Protein AF-A0A1Q6X8Q0-F1 (afdb_monomer)

Solvent-accessible surface area (backbone atoms only — not comparable to full-atom values): 9062 Å² total; per-residue (Å²): 140,84,83,77,83,82,80,85,47,74,68,55,55,57,60,55,57,62,58,64,71,74,74,61,78,78,64,59,69,65,58,51,60,56,54,74,72,76,59,82,73,82,75,71,76,91,65,71,53,50,76,43,69,48,77,43,34,56,47,78,68,47,49,52,51,51,54,51,49,75,68,37,80,61,42,37,70,67,34,37,31,28,20,35,40,60,37,54,33,89,53,9,38,60,47,49,55,48,48,31,55,74,68,70,42,74,84,46,51,72,48,80,51,52,72,59,53,93,88,50,83,76,70,46,66,79,82,84,56,82,77,83,74,74,70,82,79,78,80,78,81,78,132

Mean predicted aligned error: 16.64 Å

Foldseek 3Di:
DDDDDDDQDPVNVVVVVVVVVPPPPPPVPVVVVVVVPPDPDPPPPDDAAAEDEAEEQDDPVNLVVLLVQLPDRNYDHQAYEHEQAQHALVVSQVSVVVSCVVSVNPVHYYDYDYRADPPDGHDYDPPPPPPPPPDPPDDPDDD

Nearest PDB structures (foldseek):
  1yoe-assembly1_A  TM=9.497E-01  e=5.093E-07  Escherichia coli
  5tsq-assembly1_A  TM=9.788E-01  e=1.690E-06  Leishmania braziliensis braziliensis
  1mas-assembly1_A-2  TM=9.401E-01  e=2.043E-06  Crithidia fasciculata
  4wr2-assembly1_A  TM=9.399E-01  e=4.642E-06  Shewanella loihica PV-4
  6ba0-assembly1_D  TM=9.600E-01  e=1.124E-05  Gardnerella vaginalis 31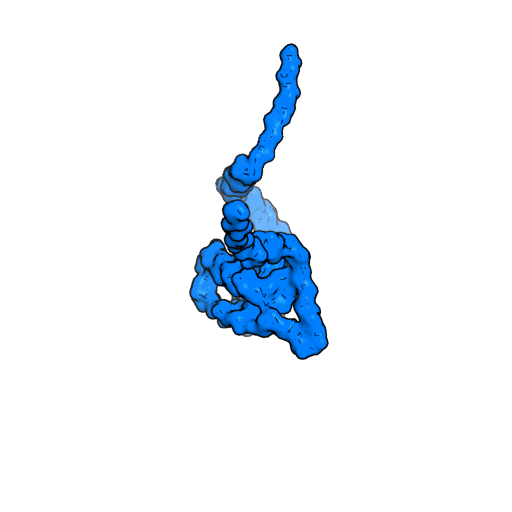5-A

Structure (mmCIF, N/CA/C/O backbone):
data_AF-A0A1Q6X8Q0-F1
#
_entry.id   AF-A0A1Q6X8Q0-F1
#
loop_
_atom_site.group_PDB
_atom_site.id
_atom_site.type_symbol
_atom_site.label_atom_id
_atom_site.label_alt_id
_atom_site.label_comp_id
_atom_site.label_asym_id
_atom_site.label_entity_id
_atom_site.label_seq_id
_atom_site.pdbx_PDB_ins_code
_atom_site.Cartn_x
_atom_site.Cartn_y
_atom_site.Cartn_z
_atom_site.occupancy
_atom_site.B_iso_or_equiv
_atom_site.auth_seq_id
_atom_site.auth_comp_id
_atom_site.auth_asym_id
_atom_site.auth_atom_id
_atom_site.pdbx_PDB_model_num
ATOM 1 N N . MET A 1 1 ? 42.819 -8.052 34.294 1.00 41.00 1 MET A N 1
ATOM 2 C CA . MET A 1 1 ? 41.345 -8.051 34.385 1.00 41.00 1 MET A CA 1
ATOM 3 C C . MET A 1 1 ? 40.853 -7.161 33.263 1.00 41.00 1 MET A C 1
ATOM 5 O O . MET A 1 1 ? 40.829 -5.952 33.424 1.00 41.00 1 MET A O 1
ATOM 9 N N . ASP A 1 2 ? 40.638 -7.757 32.094 1.00 38.72 2 ASP A N 1
ATOM 10 C CA . ASP A 1 2 ? 40.359 -7.052 30.843 1.00 38.72 2 ASP A CA 1
ATOM 11 C C . ASP A 1 2 ? 38.875 -7.244 30.510 1.00 38.72 2 ASP A C 1
ATOM 13 O O . ASP A 1 2 ? 38.428 -8.364 30.262 1.00 38.72 2 ASP A O 1
ATOM 17 N N . SER A 1 3 ? 38.086 -6.179 30.633 1.00 44.69 3 SER A N 1
ATOM 18 C CA . SER A 1 3 ? 36.641 -6.186 30.401 1.00 44.69 3 SER A CA 1
ATOM 19 C C . SER A 1 3 ? 36.339 -5.518 29.065 1.00 44.69 3 SER A C 1
ATOM 21 O O . SER A 1 3 ? 36.121 -4.309 28.986 1.00 44.69 3 SER A O 1
ATOM 23 N N . THR A 1 4 ? 36.322 -6.311 27.999 1.00 50.34 4 THR A N 1
ATOM 24 C CA . THR A 1 4 ? 35.818 -5.893 26.688 1.00 50.34 4 THR A CA 1
ATOM 25 C C . THR A 1 4 ? 34.281 -5.821 26.738 1.00 50.34 4 THR A C 1
ATOM 27 O O . THR A 1 4 ? 33.651 -6.803 27.137 1.00 50.34 4 THR A O 1
ATOM 30 N N . PRO A 1 5 ? 33.624 -4.715 26.339 1.00 49.16 5 PRO A N 1
ATOM 31 C CA . PRO A 1 5 ? 32.164 -4.662 26.321 1.00 49.16 5 PRO A CA 1
ATOM 32 C C . PRO A 1 5 ? 31.604 -5.563 25.208 1.00 49.16 5 PRO A C 1
ATOM 34 O O . PRO A 1 5 ? 31.946 -5.432 24.030 1.00 49.16 5 PRO A O 1
ATOM 37 N N . SER A 1 6 ? 30.724 -6.491 25.590 1.00 58.72 6 SER A N 1
ATOM 38 C CA . SER A 1 6 ? 30.045 -7.433 24.698 1.00 58.72 6 SER A CA 1
ATOM 39 C C . SER A 1 6 ? 29.171 -6.700 23.674 1.00 58.72 6 SER A C 1
ATOM 41 O O . SER A 1 6 ? 28.223 -6.000 24.031 1.00 58.72 6 SER A O 1
ATOM 43 N N . ARG A 1 7 ? 29.473 -6.872 22.385 1.00 59.97 7 ARG A N 1
ATOM 44 C CA . ARG A 1 7 ? 28.750 -6.246 21.270 1.00 59.97 7 ARG A CA 1
ATOM 45 C C . ARG A 1 7 ? 27.350 -6.878 21.123 1.00 59.97 7 ARG A C 1
ATOM 47 O O . ARG A 1 7 ? 27.243 -8.054 20.783 1.00 59.97 7 ARG A O 1
ATOM 54 N N . ILE A 1 8 ? 26.286 -6.107 21.373 1.00 66.81 8 ILE A N 1
ATOM 55 C CA . ILE A 1 8 ? 24.879 -6.554 21.271 1.00 66.81 8 ILE A CA 1
ATOM 56 C C . ILE A 1 8 ? 24.578 -7.028 19.839 1.00 66.81 8 ILE A C 1
ATOM 58 O O . ILE A 1 8 ? 24.824 -6.311 18.867 1.00 66.81 8 ILE A O 1
ATOM 62 N N . THR A 1 9 ? 24.028 -8.235 19.690 1.00 68.38 9 THR A N 1
ATOM 63 C CA . THR A 1 9 ? 23.661 -8.796 18.374 1.00 68.38 9 THR A CA 1
ATOM 64 C C . THR A 1 9 ? 22.255 -8.376 17.930 1.00 68.38 9 THR A C 1
ATOM 66 O O . THR A 1 9 ? 21.370 -8.148 18.750 1.00 68.38 9 THR A O 1
ATOM 69 N N . ARG A 1 10 ? 21.997 -8.330 16.608 1.00 56.25 10 ARG A N 1
ATOM 70 C CA . ARG A 1 10 ? 20.692 -7.929 16.021 1.00 56.25 10 ARG A CA 1
ATOM 71 C C . ARG A 1 10 ? 19.487 -8.677 16.612 1.00 56.25 10 ARG A C 1
ATOM 73 O O . ARG A 1 10 ? 18.425 -8.090 16.769 1.00 56.25 10 ARG A O 1
ATOM 80 N N . ARG A 1 11 ? 19.650 -9.953 16.981 1.00 54.22 11 ARG A N 1
ATOM 81 C CA . ARG A 1 11 ? 18.599 -10.744 17.649 1.00 54.22 11 ARG A CA 1
ATOM 82 C C . ARG A 1 11 ? 18.339 -10.283 19.085 1.00 54.22 11 ARG A C 1
ATOM 84 O O . ARG A 1 11 ? 17.186 -10.231 19.492 1.00 54.22 11 ARG A O 1
ATOM 91 N N . GLN A 1 12 ? 19.382 -9.896 19.820 1.00 54.31 12 GLN A N 1
ATOM 92 C CA . GLN A 1 12 ? 19.249 -9.342 21.169 1.00 54.31 12 GLN A CA 1
ATOM 93 C C . GLN A 1 12 ? 18.584 -7.963 21.150 1.00 54.31 12 GLN A C 1
ATOM 95 O O . GLN A 1 12 ? 17.797 -7.680 22.042 1.00 54.31 12 GLN A O 1
ATOM 100 N N . PHE A 1 13 ? 18.810 -7.146 20.116 1.00 58.47 13 PHE A N 1
ATOM 101 C CA . PHE A 1 13 ? 18.114 -5.863 19.941 1.00 58.47 13 PHE A 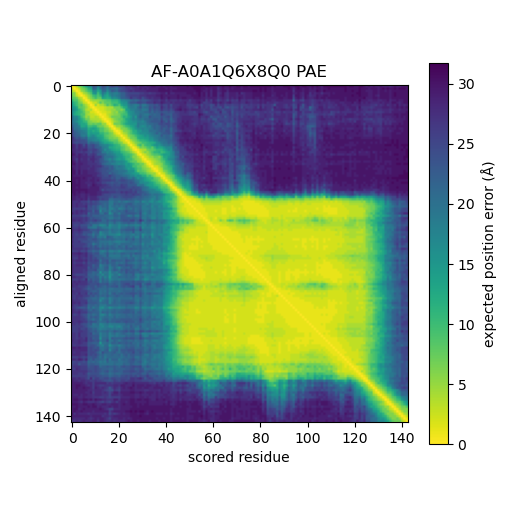CA 1
ATOM 102 C C . PHE A 1 13 ? 16.606 -6.041 19.692 1.00 58.47 13 PHE A C 1
ATOM 104 O O . PHE A 1 13 ? 15.786 -5.386 20.329 1.00 58.47 13 PHE A O 1
ATOM 111 N N . VAL A 1 14 ? 16.220 -6.979 18.821 1.00 57.38 14 VAL A N 1
ATOM 112 C CA . VAL A 1 14 ? 14.798 -7.262 18.547 1.00 57.38 14 VAL A CA 1
ATOM 113 C C . VAL A 1 14 ? 14.107 -7.875 19.773 1.00 57.38 14 VAL A C 1
ATOM 115 O O . VAL A 1 14 ? 12.989 -7.486 20.092 1.00 57.38 14 VAL A O 1
ATOM 118 N N . ALA A 1 15 ? 14.787 -8.762 20.510 1.00 53.25 15 ALA A N 1
ATOM 119 C CA . ALA A 1 15 ? 14.247 -9.380 21.725 1.00 53.25 15 ALA A CA 1
ATOM 120 C C . ALA A 1 15 ? 14.148 -8.417 22.925 1.00 53.25 15 ALA A C 1
ATOM 122 O O . ALA A 1 15 ? 13.235 -8.538 23.738 1.00 53.25 15 ALA A O 1
ATOM 123 N N . SER A 1 16 ? 15.057 -7.443 23.041 1.00 53.62 16 SER A N 1
ATOM 124 C CA . SER A 1 16 ? 14.970 -6.396 24.074 1.00 53.62 16 SER A CA 1
ATOM 125 C C . SER A 1 16 ? 13.944 -5.311 23.728 1.00 53.62 16 SER A C 1
ATOM 127 O O . SER A 1 16 ? 13.409 -4.670 24.630 1.00 53.62 16 SER A O 1
ATOM 129 N N . SER A 1 17 ? 13.589 -5.159 22.449 1.00 51.09 17 SER A N 1
ATOM 130 C CA . SER A 1 17 ? 12.565 -4.204 22.003 1.00 51.09 17 SER A CA 1
ATOM 131 C C . SER A 1 17 ? 11.132 -4.673 22.289 1.00 51.09 17 SER A C 1
ATOM 133 O O . SER A 1 17 ? 10.260 -3.847 22.546 1.00 51.09 17 SER A O 1
ATOM 135 N N . SER A 1 18 ? 10.869 -5.983 22.315 1.00 47.78 18 SER A N 1
ATOM 136 C CA . SER A 1 18 ? 9.549 -6.526 22.677 1.00 47.78 18 SER A CA 1
ATOM 137 C C . SER A 1 18 ? 9.280 -6.524 24.189 1.00 47.78 18 SER A C 1
ATOM 139 O O . SER A 1 18 ? 8.123 -6.431 24.595 1.00 47.78 18 SER A O 1
ATOM 141 N N . ALA A 1 19 ? 10.319 -6.540 25.032 1.00 44.66 19 ALA A N 1
ATOM 142 C CA . ALA A 1 19 ? 10.170 -6.436 26.489 1.00 44.66 19 ALA A CA 1
ATOM 143 C C . ALA A 1 19 ? 9.815 -5.010 26.966 1.00 44.66 19 ALA A C 1
ATOM 145 O O . ALA A 1 19 ? 9.132 -4.851 27.977 1.00 44.66 19 ALA A O 1
ATOM 146 N N . ALA A 1 20 ? 10.202 -3.970 26.217 1.00 46.53 20 ALA A N 1
ATOM 147 C CA . ALA A 1 20 ? 9.897 -2.576 26.560 1.00 46.53 20 ALA A CA 1
ATOM 148 C C . ALA A 1 20 ? 8.402 -2.214 26.421 1.00 46.53 20 ALA A C 1
ATOM 150 O O . ALA A 1 20 ? 7.950 -1.241 27.021 1.00 46.53 20 ALA A O 1
ATOM 151 N N . LEU A 1 21 ? 7.612 -3.008 25.687 1.00 48.47 21 LEU A N 1
ATOM 152 C CA . LEU A 1 21 ? 6.167 -2.788 25.551 1.00 48.47 21 LEU A CA 1
ATOM 153 C C . LEU A 1 21 ? 5.335 -3.319 26.732 1.00 48.47 21 LEU A C 1
ATOM 155 O O . LEU A 1 21 ? 4.184 -2.912 26.877 1.00 48.47 21 LEU A O 1
ATOM 159 N N . ALA A 1 22 ? 5.884 -4.185 27.590 1.00 48.47 22 ALA A N 1
ATOM 160 C CA . ALA A 1 22 ? 5.117 -4.826 28.665 1.00 48.47 22 ALA A CA 1
ATOM 161 C C . ALA A 1 22 ? 5.130 -4.057 30.005 1.00 48.47 22 ALA A C 1
ATOM 163 O O . ALA A 1 22 ? 4.256 -4.273 30.839 1.00 48.47 22 ALA A O 1
ATOM 164 N N . ALA A 1 23 ? 6.071 -3.127 30.215 1.00 47.59 23 ALA A N 1
ATOM 165 C CA . ALA A 1 23 ? 6.256 -2.418 31.492 1.00 47.59 23 ALA A CA 1
ATOM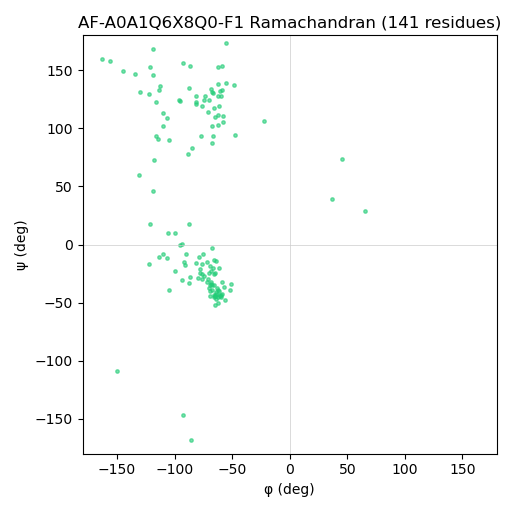 166 C C . ALA A 1 23 ? 5.632 -1.001 31.546 1.00 47.59 23 ALA A C 1
ATOM 168 O O . ALA A 1 23 ? 5.865 -0.249 32.488 1.00 47.59 23 ALA A O 1
ATOM 169 N N . GLY A 1 24 ? 4.827 -0.612 30.550 1.00 44.41 24 GLY A N 1
ATOM 170 C CA . GLY A 1 24 ? 4.255 0.740 30.414 1.00 44.41 24 GLY A CA 1
ATOM 171 C C . GLY A 1 24 ? 2.926 0.990 31.145 1.00 44.41 24 GLY A C 1
ATOM 172 O O . GLY A 1 24 ? 2.210 1.929 30.801 1.00 44.41 24 GLY A O 1
ATOM 173 N N . GLY A 1 25 ? 2.552 0.145 32.112 1.00 44.12 25 GLY A N 1
ATOM 174 C CA . GLY A 1 25 ? 1.216 0.153 32.726 1.00 44.12 25 GLY A CA 1
ATOM 175 C C . GLY A 1 25 ? 0.898 1.360 33.618 1.00 44.12 25 GLY A C 1
ATOM 176 O O . GLY A 1 25 ? -0.271 1.703 33.761 1.00 44.12 25 GLY A O 1
ATOM 177 N N . PHE A 1 26 ? 1.904 2.038 34.184 1.00 44.12 26 PHE A N 1
ATOM 178 C CA . PHE A 1 26 ? 1.680 3.024 35.256 1.00 44.12 26 PHE A CA 1
ATOM 179 C C . PHE A 1 26 ? 1.829 4.500 34.837 1.00 44.12 26 PHE A C 1
ATOM 181 O O . PHE A 1 26 ? 1.392 5.394 35.552 1.00 44.12 26 PHE A O 1
ATOM 188 N N . VAL A 1 27 ? 2.371 4.788 33.648 1.00 48.56 27 VAL A N 1
ATOM 189 C CA . VAL A 1 27 ? 2.548 6.175 33.146 1.00 48.56 27 VAL A CA 1
ATOM 190 C C . VAL A 1 27 ? 1.330 6.666 32.341 1.00 48.56 27 VAL A C 1
ATOM 192 O O . VAL A 1 27 ? 1.205 7.844 32.014 1.00 48.56 27 VAL A O 1
ATOM 195 N N . ARG A 1 28 ? 0.366 5.781 32.054 1.00 42.97 28 ARG A N 1
ATOM 196 C CA . ARG A 1 28 ? -0.827 6.111 31.256 1.00 42.97 28 ARG A CA 1
ATOM 197 C C . ARG A 1 28 ? -1.775 7.115 31.918 1.00 42.97 28 ARG A C 1
ATOM 199 O O . ARG A 1 28 ? -2.507 7.793 31.204 1.00 42.97 28 ARG A O 1
ATOM 206 N N . GLN A 1 29 ? -1.785 7.214 33.247 1.00 40.84 29 GLN A N 1
ATOM 207 C CA . GLN A 1 29 ? -2.851 7.931 33.953 1.00 40.84 29 GLN A CA 1
ATOM 208 C C . GLN A 1 29 ? -2.598 9.439 34.087 1.00 40.84 29 GLN A C 1
ATOM 210 O O . GLN A 1 29 ? -3.548 10.215 34.081 1.00 40.84 29 GLN A O 1
ATOM 215 N N . THR A 1 30 ? -1.336 9.878 34.122 1.00 45.66 30 THR A N 1
ATOM 216 C CA . THR A 1 30 ? -0.984 11.303 34.260 1.00 45.66 30 THR A CA 1
ATOM 217 C C . THR A 1 30 ? -0.900 12.037 32.919 1.00 45.66 30 THR A C 1
ATOM 219 O O . THR A 1 30 ? -1.309 13.191 32.836 1.00 45.66 30 THR A O 1
ATOM 222 N N . LEU A 1 31 ? -0.477 11.370 31.839 1.00 52.78 31 LEU A N 1
ATOM 223 C CA . LEU A 1 31 ? -0.467 11.954 30.485 1.00 52.78 31 LEU A CA 1
ATOM 224 C C . LEU A 1 31 ? -1.875 12.132 29.893 1.00 52.78 31 LEU A C 1
ATOM 226 O O . LEU A 1 31 ? -2.106 13.071 29.131 1.00 52.78 31 LEU A O 1
ATOM 230 N N . 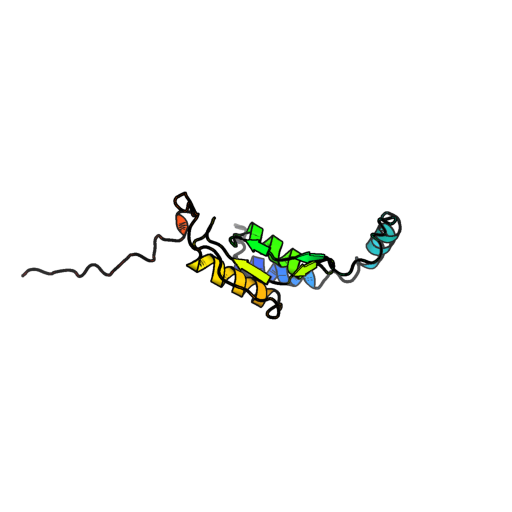ALA A 1 32 ? -2.828 11.275 30.274 1.00 49.78 32 ALA A N 1
ATOM 231 C CA . ALA A 1 32 ? -4.217 11.391 29.833 1.00 49.78 32 ALA A CA 1
ATOM 232 C C . ALA A 1 32 ? -4.864 12.708 30.303 1.00 49.78 32 ALA A C 1
ATOM 234 O O . ALA A 1 32 ? -5.569 13.354 29.532 1.00 49.78 32 ALA A O 1
ATOM 235 N N . ALA A 1 33 ? -4.574 13.144 31.534 1.00 46.50 33 ALA A N 1
ATOM 236 C CA . ALA A 1 33 ? -5.171 14.341 32.124 1.00 46.50 33 ALA A CA 1
ATOM 237 C C . ALA A 1 33 ? -4.693 15.649 31.464 1.00 46.50 33 ALA A C 1
ATOM 239 O O . ALA A 1 33 ? -5.484 16.575 31.301 1.00 46.50 33 ALA A O 1
ATOM 240 N N . SER A 1 34 ? -3.429 15.725 31.029 1.00 47.03 34 SER A N 1
ATOM 241 C CA . SER A 1 34 ? -2.899 16.917 30.347 1.00 47.03 34 SER A CA 1
ATOM 242 C C . SER A 1 34 ? -3.296 16.994 28.867 1.00 47.03 34 SER A C 1
ATOM 244 O O . SER A 1 34 ? -3.479 18.097 28.353 1.00 47.03 34 SER A O 1
ATOM 246 N N . LEU A 1 35 ? -3.508 15.857 28.188 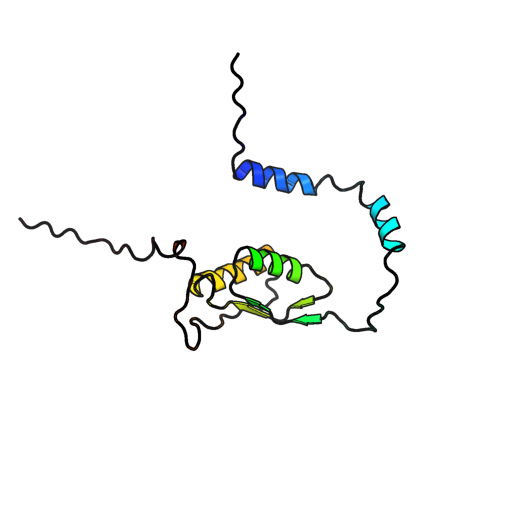1.00 52.72 35 LEU A N 1
ATOM 247 C CA . LEU A 1 35 ? -4.070 15.848 26.8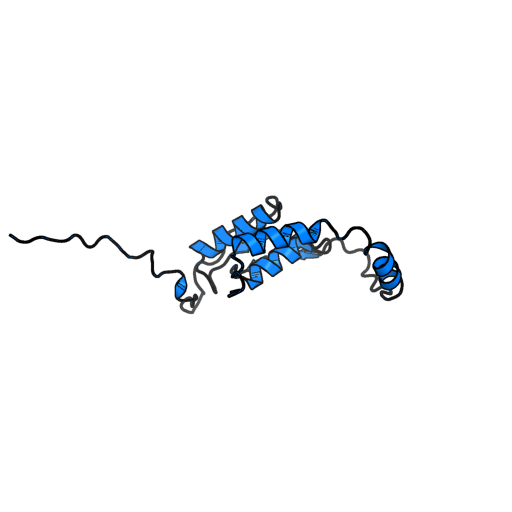27 1.00 52.72 35 LEU A CA 1
ATOM 248 C C . LEU A 1 35 ? -5.538 16.298 26.795 1.00 52.72 35 LEU A C 1
ATOM 250 O O . LEU A 1 35 ? -5.958 16.941 25.836 1.00 52.72 35 LEU A O 1
ATOM 254 N N . LEU A 1 36 ? -6.302 16.003 27.850 1.00 55.25 36 LEU A N 1
ATOM 255 C CA . LEU A 1 36 ? -7.698 16.431 27.988 1.00 55.25 36 LEU A CA 1
ATOM 256 C C . LEU A 1 36 ? -7.856 17.959 28.128 1.00 55.25 36 LEU A C 1
ATOM 258 O O . LEU A 1 36 ? -8.931 18.476 27.839 1.00 55.25 36 LEU A O 1
ATOM 262 N N . ALA A 1 37 ? -6.803 18.687 28.524 1.00 49.09 37 ALA A N 1
ATOM 263 C CA . ALA A 1 37 ? -6.843 20.139 28.727 1.00 49.09 37 ALA A CA 1
ATOM 264 C C . ALA A 1 37 ? -6.265 20.965 27.558 1.00 49.09 37 ALA A C 1
ATOM 266 O O . ALA A 1 37 ? -6.626 22.129 27.404 1.00 49.09 37 ALA A O 1
ATOM 267 N N . ALA A 1 38 ? -5.391 20.391 26.723 1.00 51.19 38 ALA A N 1
ATOM 268 C CA . ALA A 1 38 ? -4.642 21.130 25.694 1.00 51.19 38 ALA A CA 1
ATOM 269 C C . ALA A 1 38 ? -5.137 20.915 24.249 1.00 51.19 38 ALA A C 1
ATOM 271 O O . ALA A 1 38 ? -4.477 21.337 23.303 1.00 51.19 38 ALA A O 1
ATOM 272 N N . GLY A 1 39 ? -6.287 20.269 24.059 1.00 44.47 39 GLY A N 1
ATOM 273 C CA . GLY A 1 39 ? -6.817 19.943 22.735 1.00 44.47 39 GLY A CA 1
ATOM 274 C C . GLY A 1 39 ? -8.272 20.343 22.576 1.00 44.47 39 GLY A C 1
ATOM 275 O O . GLY A 1 39 ? -9.118 19.487 22.327 1.00 44.47 39 GLY A O 1
ATOM 276 N N . GLN A 1 40 ? -8.585 21.631 22.732 1.00 46.41 40 GLN A N 1
ATOM 277 C CA . GLN A 1 40 ? -9.864 22.145 22.257 1.00 46.41 40 GLN A CA 1
ATOM 278 C C . GLN A 1 40 ? -9.996 21.881 20.751 1.00 46.41 40 GLN A C 1
ATOM 280 O O . GLN A 1 40 ? -9.366 22.523 19.917 1.00 46.41 40 GLN A O 1
ATOM 285 N N . THR A 1 41 ? -10.834 20.894 20.439 1.00 42.84 41 THR A N 1
ATOM 286 C CA . THR A 1 41 ? -11.942 21.018 19.491 1.00 42.84 41 THR A CA 1
ATOM 287 C C . THR A 1 41 ? -11.607 21.720 18.178 1.00 42.84 41 THR A C 1
ATOM 289 O O . THR A 1 41 ? -12.135 22.792 17.891 1.00 42.84 41 THR A O 1
ATOM 292 N N . ASN A 1 42 ? -10.875 21.041 17.297 1.00 43.94 42 ASN A N 1
ATOM 293 C CA . ASN A 1 42 ? -11.341 21.060 15.917 1.00 43.94 42 ASN A CA 1
ATOM 294 C C . ASN A 1 42 ? -12.380 19.945 15.790 1.00 43.94 42 ASN A C 1
ATOM 296 O O . ASN A 1 42 ? -12.066 18.806 15.455 1.00 43.94 42 ASN A O 1
ATOM 300 N N . GLN A 1 43 ? -13.617 20.257 16.182 1.00 49.97 43 GLN A N 1
ATOM 301 C CA . GLN A 1 43 ? -14.756 19.414 15.855 1.00 49.97 43 GLN A CA 1
ATOM 302 C C . GLN A 1 43 ? -14.955 19.488 14.339 1.00 49.97 43 GLN A C 1
ATOM 304 O O . GLN A 1 43 ? -15.711 20.317 13.831 1.00 49.97 43 GLN A O 1
ATOM 309 N N . THR A 1 44 ? -14.260 18.629 13.596 1.00 49.84 44 THR A N 1
ATOM 310 C CA . THR A 1 44 ? -14.634 18.291 12.227 1.00 49.84 44 THR A CA 1
ATOM 311 C C . THR A 1 44 ? -15.956 17.544 12.303 1.00 49.84 44 THR A C 1
ATOM 313 O O . THR A 1 44 ? -16.010 16.343 12.548 1.00 49.84 44 THR A O 1
ATOM 316 N N . MET A 1 45 ? -17.037 18.307 12.160 1.00 47.97 45 MET A N 1
ATOM 317 C CA . MET A 1 45 ? -18.407 17.858 11.929 1.00 47.97 45 MET A CA 1
ATOM 318 C C . MET A 1 45 ? -18.467 16.450 11.316 1.00 47.97 45 MET A C 1
ATOM 320 O O . MET A 1 45 ? -18.153 16.285 10.140 1.00 47.97 45 MET A O 1
ATOM 324 N N . GLY A 1 46 ? -18.860 15.457 12.120 1.00 56.31 46 GLY A N 1
ATOM 325 C CA . GLY A 1 46 ? -19.508 14.204 11.713 1.00 56.31 46 GLY A CA 1
ATOM 326 C C . GLY A 1 46 ? -19.073 13.542 10.402 1.00 56.31 46 GLY A C 1
ATOM 327 O O . GLY A 1 46 ? -19.929 13.017 9.693 1.00 56.31 46 GLY A O 1
ATOM 328 N N . ARG A 1 47 ? -17.785 13.537 10.047 1.00 68.31 47 ARG A N 1
ATOM 329 C CA . ARG A 1 47 ? -17.307 12.728 8.924 1.00 68.31 47 ARG A CA 1
ATOM 330 C C . ARG A 1 47 ? -16.784 11.419 9.492 1.00 68.31 47 ARG A C 1
ATOM 332 O O . ARG A 1 47 ? -15.918 11.426 10.360 1.00 68.31 47 ARG A O 1
ATOM 339 N N . GLY A 1 48 ? -17.328 10.298 9.015 1.00 82.69 48 GLY A N 1
ATOM 340 C CA . GLY A 1 48 ? -16.735 8.986 9.267 1.00 82.69 48 GLY A CA 1
ATOM 341 C C . GLY A 1 48 ? -15.266 8.938 8.812 1.00 82.69 48 GLY A C 1
ATOM 342 O O . GLY A 1 48 ? -14.796 9.886 8.173 1.00 82.69 48 GLY A O 1
ATOM 343 N N . PRO A 1 49 ? -14.543 7.843 9.107 1.00 92.12 49 PRO A N 1
ATOM 344 C CA . PRO A 1 49 ? -13.118 7.726 8.807 1.00 92.12 49 PRO A CA 1
ATOM 345 C C . PRO A 1 49 ? -12.797 8.143 7.368 1.00 92.12 49 PRO A C 1
ATOM 347 O O . PRO A 1 49 ? -13.519 7.789 6.427 1.00 92.12 49 PRO A O 1
ATOM 350 N N . PHE A 1 50 ? -11.719 8.901 7.187 1.00 96.31 50 PHE A N 1
ATOM 351 C CA . PHE A 1 50 ? -11.295 9.387 5.884 1.00 96.31 50 PHE A CA 1
ATOM 352 C C . PHE A 1 50 ? -10.882 8.205 5.005 1.00 96.31 50 PHE A C 1
ATOM 354 O O . PHE A 1 50 ? -9.978 7.435 5.332 1.00 96.31 50 PHE A O 1
ATOM 361 N N . ARG A 1 51 ? -11.602 8.024 3.898 1.00 97.00 51 ARG A N 1
ATOM 362 C CA . ARG A 1 51 ? -11.416 6.884 2.999 1.00 97.00 51 ARG A CA 1
ATOM 363 C C . ARG A 1 51 ? -10.244 7.143 2.066 1.00 97.00 51 ARG A C 1
ATOM 365 O O . ARG A 1 51 ? -10.232 8.169 1.387 1.00 97.00 51 ARG A O 1
ATOM 372 N N . VAL A 1 52 ? -9.300 6.209 2.005 1.00 97.69 52 VAL A N 1
ATOM 373 C CA . VAL A 1 52 ? -8.060 6.357 1.231 1.00 97.69 52 VAL A CA 1
ATOM 374 C C . VAL A 1 52 ? -7.734 5.108 0.420 1.00 97.69 52 VAL A C 1
ATOM 376 O O . VAL A 1 52 ? -7.996 3.986 0.850 1.00 97.69 52 VAL A O 1
ATOM 379 N N . ILE A 1 53 ? -7.124 5.318 -0.744 1.00 98.06 53 ILE A N 1
ATOM 380 C CA . ILE A 1 53 ? -6.376 4.305 -1.494 1.00 98.06 53 ILE A CA 1
ATOM 381 C C . ILE A 1 53 ? -4.918 4.753 -1.464 1.00 98.06 53 ILE A C 1
ATOM 383 O O . ILE A 1 53 ? -4.645 5.934 -1.686 1.00 98.06 53 ILE A O 1
ATOM 387 N N . ILE A 1 54 ? -4.004 3.838 -1.153 1.00 97.81 54 ILE A N 1
ATOM 388 C CA . ILE A 1 54 ? -2.583 4.159 -0.993 1.00 97.81 54 ILE A CA 1
ATOM 389 C C . ILE A 1 54 ? -1.796 3.556 -2.154 1.00 97.81 54 ILE A C 1
ATOM 391 O O . ILE A 1 54 ? -1.680 2.338 -2.245 1.00 97.81 54 ILE A O 1
ATOM 395 N N . ASP A 1 55 ? -1.235 4.415 -3.003 1.00 96.31 55 ASP A N 1
ATOM 396 C CA . ASP A 1 55 ? -0.278 4.049 -4.050 1.00 96.31 55 ASP A CA 1
ATOM 397 C C . ASP A 1 55 ? 1.145 4.278 -3.528 1.00 96.31 55 ASP A C 1
ATOM 399 O O . ASP A 1 55 ? 1.447 5.362 -3.029 1.00 96.31 55 ASP A O 1
ATOM 403 N N . THR A 1 56 ? 1.995 3.251 -3.549 1.00 94.19 56 THR A N 1
ATOM 404 C CA . THR A 1 56 ? 3.311 3.292 -2.876 1.00 94.19 56 THR A CA 1
ATOM 405 C C . THR A 1 56 ? 4.297 2.300 -3.492 1.00 94.19 56 THR A C 1
ATOM 407 O O . THR A 1 56 ? 3.895 1.328 -4.126 1.00 94.19 56 THR A O 1
ATOM 410 N N . ASP A 1 57 ? 5.597 2.514 -3.326 1.00 91.00 57 ASP A N 1
ATOM 411 C CA . ASP A 1 57 ? 6.678 1.634 -3.771 1.00 91.00 57 ASP A CA 1
ATOM 412 C C . ASP A 1 57 ? 7.496 1.108 -2.575 1.00 91.00 57 ASP A C 1
ATOM 414 O O . ASP A 1 57 ? 8.654 1.494 -2.420 1.00 91.00 57 ASP A O 1
ATOM 418 N N . PRO A 1 58 ? 6.946 0.177 -1.760 1.00 83.44 58 PRO A N 1
ATOM 419 C CA . PRO A 1 58 ? 7.299 -0.032 -0.362 1.00 83.44 58 PRO A CA 1
ATOM 420 C C . PRO A 1 58 ? 8.801 -0.104 -0.075 1.00 83.44 58 PRO A C 1
ATOM 422 O O . PRO A 1 58 ? 9.426 -1.174 -0.142 1.00 83.44 58 PRO A O 1
ATOM 425 N N . GLY A 1 59 ? 9.353 1.054 0.281 1.00 85.50 59 GLY A N 1
ATOM 426 C CA . GLY A 1 59 ? 10.635 1.241 0.934 1.00 85.50 59 GLY A CA 1
ATOM 427 C C . GLY A 1 59 ? 10.530 1.131 2.457 1.00 85.50 59 GLY A C 1
ATOM 428 O O . GLY A 1 59 ? 9.536 0.674 3.025 1.00 85.50 59 GLY A O 1
ATOM 429 N N . VAL A 1 60 ? 11.600 1.527 3.146 1.00 88.06 60 VAL A N 1
ATOM 430 C CA . VAL A 1 60 ? 11.662 1.486 4.620 1.00 88.06 60 VAL A CA 1
ATOM 431 C C . VAL A 1 60 ? 10.722 2.523 5.244 1.00 88.06 60 VAL A C 1
ATOM 433 O O . VAL A 1 60 ? 10.069 2.255 6.250 1.00 88.06 60 VAL A O 1
ATOM 436 N N . ASP A 1 61 ? 10.661 3.700 4.639 1.00 90.25 61 ASP A N 1
ATOM 437 C CA . ASP A 1 61 ? 9.788 4.816 4.987 1.00 90.25 61 ASP A CA 1
ATOM 438 C C . ASP A 1 61 ? 8.315 4.517 4.683 1.00 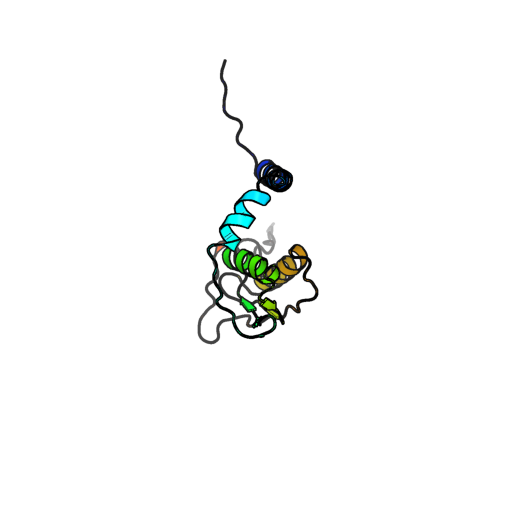90.25 61 ASP A C 1
ATOM 440 O O . ASP A 1 61 ? 7.462 4.714 5.553 1.00 90.25 61 ASP A O 1
ATOM 444 N N . ASP A 1 62 ? 8.021 3.945 3.515 1.00 92.38 62 ASP A N 1
ATOM 445 C CA . ASP A 1 62 ? 6.663 3.516 3.156 1.00 92.38 62 ASP A CA 1
ATOM 446 C C . ASP A 1 62 ? 6.116 2.451 4.107 1.00 92.38 62 ASP A C 1
ATOM 448 O O . ASP A 1 62 ? 4.946 2.488 4.486 1.00 92.38 62 ASP A O 1
ATOM 452 N N . ALA A 1 63 ? 6.957 1.500 4.529 1.00 92.38 63 ALA A N 1
ATOM 453 C CA . ALA A 1 63 ? 6.550 0.464 5.472 1.00 92.38 63 ALA A CA 1
ATOM 454 C C . ALA A 1 63 ? 6.072 1.074 6.799 1.00 92.38 63 ALA A C 1
ATOM 456 O O . ALA A 1 63 ? 5.031 0.679 7.325 1.00 92.38 63 ALA A O 1
ATOM 457 N N . LEU A 1 64 ? 6.789 2.076 7.321 1.00 94.75 64 LEU A N 1
ATOM 458 C CA . LEU A 1 64 ? 6.366 2.793 8.522 1.00 94.75 64 LEU A CA 1
ATOM 459 C C . LEU A 1 64 ? 5.061 3.564 8.281 1.00 94.75 64 LEU A C 1
ATOM 461 O O . LEU A 1 64 ? 4.153 3.490 9.110 1.00 94.75 64 LEU A O 1
ATOM 465 N N . ALA A 1 65 ? 4.943 4.261 7.149 1.00 95.56 65 ALA A N 1
ATOM 466 C CA . ALA A 1 65 ? 3.737 5.006 6.796 1.00 95.56 65 ALA A CA 1
ATOM 467 C C . ALA A 1 65 ? 2.505 4.093 6.687 1.00 95.56 65 ALA A C 1
ATOM 469 O O . ALA A 1 65 ? 1.459 4.400 7.260 1.00 95.56 65 ALA A O 1
ATOM 470 N N . LEU A 1 66 ? 2.639 2.937 6.032 1.00 96.69 66 LEU A N 1
ATOM 471 C CA . LEU A 1 66 ? 1.585 1.930 5.912 1.00 96.69 66 LEU A CA 1
ATOM 472 C C . LEU A 1 66 ? 1.166 1.377 7.277 1.00 96.69 66 LEU A C 1
ATOM 474 O O . LEU A 1 66 ? -0.029 1.258 7.545 1.00 96.69 66 LEU A O 1
ATOM 478 N N . LEU A 1 67 ? 2.120 1.071 8.160 1.00 96.06 67 LEU A N 1
ATOM 479 C CA . LEU A 1 67 ? 1.822 0.579 9.510 1.00 96.06 67 LEU A CA 1
ATOM 480 C C . LEU A 1 67 ? 1.081 1.625 10.352 1.00 96.06 67 LEU A C 1
ATOM 482 O O . LEU A 1 67 ? 0.108 1.289 11.032 1.00 96.06 67 LEU A O 1
ATOM 486 N N . LEU A 1 68 ? 1.496 2.892 10.275 1.00 96.81 68 LEU A N 1
ATOM 487 C CA . LEU A 1 68 ? 0.804 3.997 10.942 1.00 96.81 68 LEU A CA 1
ATOM 488 C C . LEU A 1 68 ? -0.603 4.199 10.367 1.00 96.81 68 LEU A C 1
ATOM 490 O O . LEU A 1 68 ? -1.563 4.318 11.130 1.00 96.81 68 LEU A O 1
ATOM 494 N N . ALA A 1 69 ? -0.745 4.164 9.041 1.00 97.12 69 ALA A N 1
ATOM 495 C CA . ALA A 1 69 ? -2.030 4.317 8.371 1.00 97.12 69 ALA A CA 1
ATOM 496 C C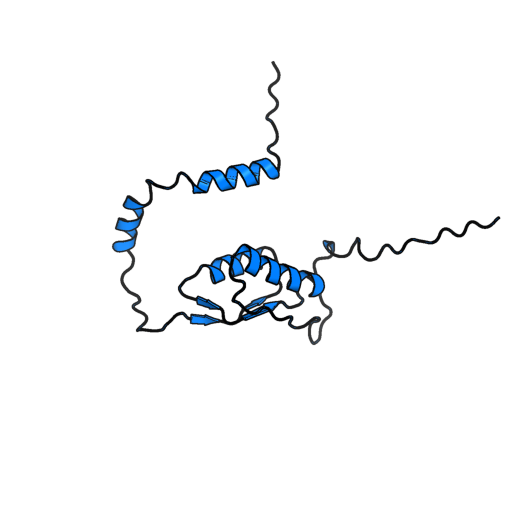 . ALA A 1 69 ? -3.005 3.188 8.740 1.00 97.12 69 ALA A C 1
ATOM 498 O O . ALA A 1 69 ? -4.150 3.459 9.092 1.00 97.12 69 ALA A O 1
ATOM 499 N N . MET A 1 70 ? -2.548 1.931 8.737 1.00 96.81 70 MET A N 1
ATOM 500 C CA . MET A 1 70 ? -3.365 0.765 9.104 1.00 96.81 70 MET A CA 1
ATOM 501 C C . MET A 1 70 ? -3.801 0.773 10.572 1.00 96.81 70 MET A C 1
ATOM 503 O O . MET A 1 70 ? -4.811 0.146 10.912 1.00 96.81 70 MET A O 1
ATOM 507 N N . ARG A 1 71 ? -3.052 1.466 11.441 1.00 96.44 71 ARG A N 1
ATOM 508 C CA . ARG A 1 71 ? -3.367 1.602 12.866 1.00 96.44 71 ARG A CA 1
ATOM 509 C C . ARG A 1 71 ? -4.205 2.840 13.192 1.00 96.44 71 ARG A C 1
ATOM 511 O O . ARG A 1 71 ? -4.762 2.899 14.289 1.00 96.44 71 ARG A O 1
ATOM 518 N N . SER A 1 72 ? -4.306 3.799 12.275 1.00 96.44 72 SER A N 1
ATOM 519 C CA . SER A 1 72 ? -5.056 5.032 12.494 1.00 96.44 72 SER A CA 1
ATOM 520 C C . SER A 1 72 ? -6.570 4.785 12.434 1.00 96.44 72 SER A C 1
ATOM 522 O O . SER A 1 72 ? -7.061 4.306 11.412 1.00 96.44 72 SER A O 1
ATOM 524 N N . PRO A 1 73 ? -7.341 5.144 13.479 1.00 93.88 73 PRO A N 1
ATOM 525 C CA . PRO A 1 73 ? -8.803 5.085 13.432 1.00 93.88 73 PRO A CA 1
ATOM 526 C C . PRO A 1 73 ? -9.406 6.184 12.543 1.00 93.88 73 PRO A C 1
ATOM 528 O O . PRO A 1 73 ? -10.578 6.111 12.177 1.00 93.88 73 PRO A O 1
ATOM 531 N N . GLU A 1 74 ? -8.616 7.202 12.194 1.00 95.88 74 GLU A N 1
ATOM 532 C CA . GLU A 1 74 ? -9.041 8.307 11.336 1.00 95.88 74 GLU A CA 1
ATOM 533 C C . GLU A 1 74 ? -9.091 7.902 9.860 1.00 95.88 74 GLU A C 1
ATOM 535 O O . GLU A 1 74 ? -9.728 8.592 9.067 1.00 95.88 74 GLU A O 1
ATOM 540 N N . LEU A 1 75 ? -8.449 6.788 9.484 1.00 96.88 75 LEU A N 1
ATOM 541 C CA . LEU A 1 75 ? -8.356 6.321 8.105 1.00 96.88 75 LEU A CA 1
ATOM 542 C C . LEU A 1 75 ? -9.134 5.024 7.890 1.00 96.88 75 LEU A C 1
ATOM 544 O O . LEU A 1 75 ? -9.012 4.055 8.638 1.00 96.88 75 LEU A O 1
ATOM 548 N N . LYS A 1 76 ? -9.871 4.972 6.780 1.00 97.31 76 LYS A N 1
ATOM 549 C CA . LYS A 1 76 ? -10.377 3.726 6.204 1.00 97.31 76 LYS A CA 1
ATOM 550 C C . LYS A 1 76 ? -9.633 3.453 4.905 1.00 97.31 76 LYS A C 1
ATOM 552 O O . LYS A 1 76 ? -9.924 4.055 3.874 1.00 97.31 76 LYS A O 1
ATOM 557 N N . ILE A 1 77 ? -8.667 2.544 4.967 1.00 98.00 77 ILE A N 1
ATOM 558 C CA . ILE A 1 77 ? -7.920 2.103 3.790 1.00 98.00 77 ILE A CA 1
ATOM 559 C C . ILE A 1 77 ? -8.808 1.155 2.986 1.00 98.00 77 ILE A C 1
ATOM 561 O O . ILE A 1 77 ? -9.234 0.121 3.493 1.00 98.00 77 ILE A O 1
ATOM 565 N N . GLU A 1 78 ? -9.105 1.532 1.748 1.00 98.25 78 GLU A N 1
ATOM 566 C CA . GLU A 1 78 ? -9.952 0.763 0.831 1.00 98.25 78 GLU A CA 1
ATOM 567 C C . GLU A 1 78 ? -9.124 -0.158 -0.072 1.00 98.25 78 GLU A C 1
ATOM 569 O O . GLU A 1 78 ? -9.613 -1.209 -0.466 1.00 98.25 78 GLU A O 1
ATOM 574 N N . ALA A 1 79 ? -7.886 0.228 -0.397 1.00 98.31 79 ALA A N 1
ATOM 575 C CA . ALA A 1 79 ? -6.942 -0.583 -1.162 1.00 98.31 79 ALA A CA 1
ATOM 576 C C . ALA A 1 79 ? -5.505 -0.059 -1.023 1.00 98.31 79 ALA A C 1
ATOM 578 O O . ALA A 1 79 ? -5.288 1.120 -0.720 1.00 98.31 79 ALA A O 1
ATOM 579 N N . ILE A 1 80 ? -4.534 -0.930 -1.303 1.00 98.38 80 ILE A N 1
ATOM 580 C CA . ILE A 1 80 ? -3.117 -0.576 -1.457 1.00 98.38 80 ILE A CA 1
ATOM 581 C C . ILE A 1 80 ? -2.647 -1.012 -2.850 1.00 98.38 80 ILE A C 1
ATOM 583 O O . ILE A 1 80 ? -2.835 -2.167 -3.244 1.00 98.38 80 ILE A O 1
ATOM 587 N N . THR A 1 81 ? -2.015 -0.105 -3.591 1.00 98.06 81 THR A N 1
ATOM 588 C CA . THR A 1 81 ? -1.479 -0.356 -4.932 1.00 98.06 81 THR A CA 1
ATOM 589 C C . THR A 1 81 ? 0.044 -0.212 -4.947 1.00 98.06 81 THR A C 1
ATOM 591 O O . THR A 1 81 ? 0.568 0.888 -5.100 1.00 98.06 81 THR A O 1
ATOM 594 N N . PRO A 1 82 ? 0.803 -1.309 -4.756 1.00 96.75 82 PRO A N 1
ATOM 595 C CA . PRO A 1 82 ? 2.250 -1.277 -4.912 1.00 96.75 82 PRO A CA 1
ATOM 596 C C . PRO A 1 82 ? 2.668 -1.020 -6.367 1.00 96.75 82 PRO A C 1
ATOM 598 O O . PRO A 1 82 ? 2.221 -1.728 -7.274 1.00 96.75 82 PRO A O 1
ATOM 601 N N . VAL A 1 83 ? 3.572 -0.066 -6.590 1.00 95.94 83 VAL A N 1
ATOM 602 C CA . VAL A 1 83 ? 4.158 0.269 -7.902 1.00 95.94 83 VAL A CA 1
ATOM 603 C C . VAL A 1 83 ? 5.675 0.067 -7.914 1.00 95.94 83 VAL A C 1
ATOM 605 O O . VAL A 1 83 ? 6.309 -0.157 -6.879 1.00 95.94 83 VAL A O 1
ATOM 608 N N . ALA A 1 84 ? 6.271 0.097 -9.108 1.00 92.25 84 ALA A N 1
ATOM 609 C CA . ALA A 1 84 ? 7.720 0.099 -9.267 1.00 92.25 84 ALA A CA 1
ATOM 610 C C . ALA A 1 84 ? 8.306 1.510 -9.088 1.00 92.25 84 ALA A C 1
ATOM 612 O O . ALA A 1 84 ? 8.002 2.421 -9.865 1.00 92.25 84 ALA A O 1
ATOM 613 N N . GLY A 1 85 ? 9.226 1.658 -8.136 1.00 87.94 85 GLY A N 1
ATOM 614 C CA . GLY A 1 85 ? 9.923 2.914 -7.848 1.00 87.94 85 GLY A CA 1
ATOM 615 C C . GLY A 1 85 ? 11.331 2.663 -7.310 1.00 87.94 85 GLY A C 1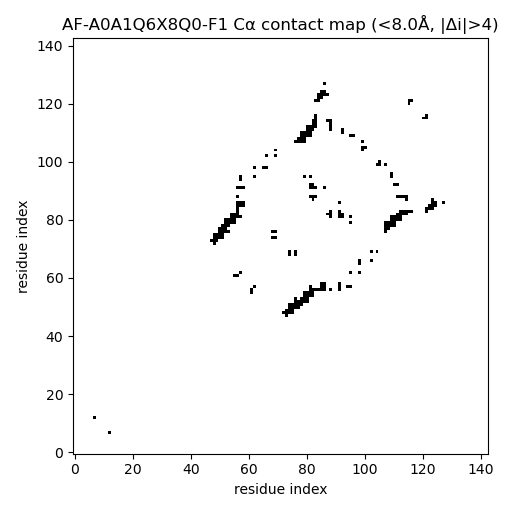
ATOM 616 O O . GLY A 1 85 ? 12.208 2.201 -8.051 1.00 87.94 85 GLY A O 1
ATOM 617 N N . ASN A 1 86 ? 11.536 2.934 -6.022 1.00 84.19 86 ASN A N 1
ATOM 618 C CA . ASN A 1 86 ? 12.743 2.629 -5.250 1.00 84.19 86 ASN A CA 1
ATOM 619 C C . ASN A 1 86 ? 13.139 1.154 -5.380 1.00 84.19 86 ASN A C 1
ATOM 621 O O . ASN A 1 86 ? 14.323 0.816 -5.524 1.00 84.19 86 ASN A O 1
ATOM 625 N N . VAL A 1 87 ? 12.126 0.288 -5.379 1.00 85.19 87 VAL A N 1
ATOM 626 C CA . VAL A 1 87 ? 12.224 -1.152 -5.601 1.00 85.19 87 VAL A CA 1
ATOM 627 C C . VAL A 1 87 ? 11.428 -1.580 -6.844 1.00 85.19 87 VAL A C 1
ATOM 629 O O . VAL A 1 87 ? 10.385 -0.994 -7.145 1.00 85.19 87 VAL A O 1
ATOM 632 N N . PRO A 1 88 ? 11.897 -2.602 -7.590 1.00 90.25 88 PRO A N 1
ATOM 633 C CA . PRO A 1 88 ? 11.121 -3.216 -8.668 1.00 90.25 88 PRO A CA 1
ATOM 634 C C . PRO A 1 88 ? 9.792 -3.793 -8.169 1.00 90.25 88 PRO A C 1
ATOM 636 O O . PRO A 1 88 ? 9.693 -4.210 -7.009 1.00 90.25 88 PRO A O 1
ATOM 639 N N . LEU A 1 89 ? 8.789 -3.879 -9.051 1.00 92.06 89 LEU A N 1
ATOM 640 C CA . LEU A 1 89 ? 7.455 -4.361 -8.672 1.00 92.06 89 LEU A CA 1
ATOM 641 C C . LEU A 1 89 ? 7.489 -5.788 -8.104 1.00 92.06 89 LEU A C 1
ATOM 643 O O . LEU A 1 89 ? 6.727 -6.115 -7.197 1.00 92.06 89 LEU A O 1
ATOM 647 N N . GLU A 1 90 ? 8.414 -6.614 -8.596 1.00 91.50 90 GLU A N 1
ATOM 648 C CA . GLU A 1 90 ? 8.614 -7.999 -8.159 1.00 91.50 90 GLU A CA 1
ATOM 649 C C . GLU A 1 90 ? 8.998 -8.116 -6.676 1.00 91.50 90 GLU A C 1
ATOM 651 O O . GLU A 1 90 ? 8.822 -9.179 -6.088 1.00 91.50 90 GLU A O 1
ATOM 656 N N . LEU A 1 91 ? 9.507 -7.038 -6.071 1.00 91.19 91 LEU A N 1
ATOM 657 C CA . LEU A 1 91 ? 9.805 -6.950 -4.637 1.00 91.19 91 LEU A CA 1
ATOM 658 C C . LEU A 1 91 ? 8.760 -6.105 -3.895 1.00 91.19 91 LEU A C 1
ATOM 660 O O . LEU A 1 91 ? 8.347 -6.459 -2.795 1.00 91.19 91 LEU A O 1
ATOM 664 N N . SER A 1 92 ? 8.306 -5.018 -4.522 1.00 92.75 92 SER A N 1
ATOM 665 C CA . SER A 1 92 ? 7.302 -4.082 -3.998 1.00 92.75 92 SER A CA 1
ATOM 666 C C . SER A 1 92 ? 5.985 -4.780 -3.628 1.00 92.75 92 SER A C 1
ATOM 668 O O . SER A 1 92 ? 5.490 -4.623 -2.511 1.00 92.75 92 SER A O 1
ATOM 670 N N . LEU A 1 93 ? 5.451 -5.629 -4.517 1.00 95.38 93 LEU A N 1
ATOM 671 C CA . LEU A 1 93 ? 4.184 -6.325 -4.277 1.00 95.38 93 LEU A CA 1
ATOM 672 C C . LEU A 1 93 ? 4.269 -7.320 -3.099 1.00 95.38 93 LEU A C 1
ATOM 674 O O . LEU A 1 93 ? 3.444 -7.210 -2.188 1.00 95.38 93 LEU A O 1
ATOM 678 N N . PRO A 1 94 ? 5.245 -8.250 -3.043 1.00 95.38 94 PRO A N 1
ATOM 679 C CA . PRO A 1 94 ? 5.426 -9.105 -1.871 1.00 95.38 94 PRO A CA 1
ATOM 680 C C . PRO A 1 94 ? 5.646 -8.323 -0.572 1.00 95.38 94 PRO A C 1
ATOM 682 O O . PRO A 1 94 ? 5.138 -8.733 0.469 1.00 95.38 94 PRO A O 1
ATOM 685 N N . ASN A 1 95 ? 6.354 -7.189 -0.618 1.00 94.38 95 ASN A N 1
ATOM 686 C CA . ASN A 1 95 ? 6.548 -6.341 0.559 1.00 94.38 95 ASN A CA 1
ATOM 687 C C . ASN A 1 95 ? 5.218 -5.763 1.060 1.00 94.38 95 ASN A C 1
ATOM 689 O O . ASN A 1 95 ? 4.936 -5.864 2.252 1.00 94.38 95 ASN A O 1
ATOM 693 N N . ALA A 1 96 ? 4.382 -5.216 0.172 1.00 96.00 96 ALA A N 1
ATOM 694 C CA . ALA A 1 96 ? 3.057 -4.708 0.537 1.00 96.00 96 ALA A CA 1
ATOM 695 C C . ALA A 1 96 ? 2.166 -5.807 1.139 1.00 96.00 96 ALA A C 1
ATOM 697 O O . ALA A 1 96 ? 1.562 -5.601 2.193 1.00 96.00 96 ALA A O 1
ATOM 698 N N . LEU A 1 97 ? 2.142 -6.993 0.518 1.00 97.06 97 LEU A N 1
ATOM 699 C CA . LEU A 1 97 ? 1.422 -8.161 1.040 1.00 97.06 97 LEU A CA 1
ATOM 700 C C . LEU A 1 97 ? 1.923 -8.547 2.439 1.00 97.06 97 LEU A C 1
ATOM 702 O O . LEU A 1 97 ? 1.134 -8.773 3.354 1.00 97.06 97 LEU A O 1
ATOM 706 N N . ARG A 1 98 ? 3.242 -8.533 2.652 1.00 96.19 98 ARG A N 1
ATOM 707 C CA . ARG A 1 98 ? 3.823 -8.824 3.963 1.00 96.19 98 ARG A CA 1
ATOM 708 C C . ARG A 1 98 ? 3.466 -7.769 5.010 1.00 96.19 98 ARG A C 1
ATOM 710 O O . ARG A 1 98 ? 3.292 -8.115 6.175 1.00 96.19 98 ARG A O 1
ATOM 717 N N . MET A 1 99 ? 3.355 -6.498 4.625 1.00 96.19 99 MET A N 1
ATOM 718 C CA . MET A 1 99 ? 2.964 -5.427 5.548 1.00 96.19 99 MET A CA 1
ATOM 719 C C . MET A 1 99 ? 1.526 -5.600 6.038 1.00 96.19 99 MET A C 1
ATOM 721 O O . MET A 1 99 ? 1.294 -5.481 7.241 1.00 96.19 99 MET A O 1
ATOM 725 N N . VAL A 1 100 ? 0.579 -5.934 5.151 1.00 97.31 100 VAL A N 1
ATOM 726 C CA . VAL A 1 100 ? -0.813 -6.190 5.570 1.00 97.31 100 VAL A CA 1
ATOM 727 C C . VAL A 1 100 ? -0.931 -7.453 6.429 1.00 97.31 100 VAL A C 1
ATOM 729 O O . VAL A 1 100 ? -1.694 -7.455 7.394 1.00 97.31 100 VAL A O 1
ATOM 732 N N . GLU A 1 101 ? -0.125 -8.489 6.161 1.00 97.31 101 GLU A N 1
ATOM 733 C CA . GLU A 1 101 ? -0.019 -9.673 7.029 1.00 97.31 101 GLU A CA 1
ATOM 734 C C . GLU A 1 101 ? 0.504 -9.312 8.427 1.00 97.31 101 GLU A C 1
ATOM 736 O O . GLU A 1 101 ? -0.104 -9.681 9.430 1.00 97.31 101 GLU A O 1
ATOM 741 N N . ILE A 1 102 ? 1.613 -8.566 8.506 1.00 96.00 102 ILE A N 1
ATOM 742 C CA . ILE A 1 102 ? 2.231 -8.154 9.778 1.00 96.00 102 ILE A CA 1
ATOM 743 C C . ILE A 1 102 ? 1.288 -7.261 10.589 1.00 96.00 102 ILE A C 1
ATOM 745 O O . ILE A 1 102 ? 1.228 -7.379 11.812 1.00 96.00 102 ILE A O 1
ATOM 749 N N . ALA A 1 103 ? 0.537 -6.385 9.922 1.00 95.94 103 ALA A N 1
ATOM 750 C CA . ALA A 1 103 ? -0.446 -5.523 10.567 1.00 95.94 103 ALA A CA 1
ATOM 751 C C . ALA A 1 103 ? -1.733 -6.259 10.983 1.00 95.94 103 ALA A C 1
ATOM 753 O O . ALA A 1 103 ? -2.573 -5.660 11.655 1.00 95.94 103 ALA A O 1
ATOM 754 N N . GLY A 1 104 ? -1.914 -7.525 10.581 1.00 97.00 104 GLY A N 1
ATOM 755 C CA . GLY A 1 104 ? -3.150 -8.277 10.806 1.00 97.00 104 GLY A CA 1
ATOM 756 C C . GLY A 1 104 ? -4.352 -7.701 10.049 1.00 97.00 104 GLY A C 1
ATOM 757 O O . GLY A 1 104 ? -5.480 -7.810 10.523 1.00 97.00 104 GLY A O 1
ATOM 758 N N . ARG A 1 105 ? -4.110 -7.050 8.904 1.00 97.19 105 ARG A N 1
ATOM 759 C CA . ARG A 1 105 ? -5.103 -6.331 8.088 1.00 97.19 105 ARG A CA 1
ATOM 760 C C . ARG A 1 105 ? -5.241 -6.925 6.687 1.00 97.19 105 ARG A C 1
ATOM 762 O O . ARG A 1 105 ? -5.258 -6.217 5.683 1.00 97.19 105 ARG A O 1
ATOM 769 N N . THR A 1 106 ? -5.337 -8.250 6.612 1.00 97.25 106 THR A N 1
ATOM 770 C CA . THR A 1 106 ? -5.543 -8.988 5.352 1.00 97.25 106 THR A CA 1
ATOM 771 C C . THR A 1 106 ? -6.923 -8.752 4.724 1.00 97.25 106 THR A C 1
ATOM 773 O O . THR A 1 106 ? -7.183 -9.236 3.627 1.00 97.25 106 THR A O 1
ATOM 776 N N . ASP A 1 107 ? -7.796 -7.985 5.388 1.00 97.56 107 ASP A N 1
ATOM 777 C CA . ASP A 1 107 ? -9.042 -7.447 4.837 1.00 97.56 107 ASP A CA 1
ATOM 778 C C . ASP A 1 107 ? -8.811 -6.382 3.752 1.00 97.56 107 ASP A C 1
ATOM 780 O O . ASP A 1 107 ? -9.690 -6.157 2.920 1.00 97.56 107 ASP A O 1
ATOM 784 N N . ILE A 1 108 ? -7.644 -5.729 3.745 1.00 98.19 108 ILE A N 1
ATOM 785 C CA . ILE A 1 108 ? -7.319 -4.678 2.780 1.00 98.19 108 ILE A CA 1
ATOM 786 C C . ILE A 1 108 ? -6.854 -5.322 1.463 1.00 98.19 108 ILE A C 1
ATOM 788 O O . ILE A 1 108 ? -5.841 -6.028 1.456 1.00 98.19 108 ILE A O 1
ATOM 792 N N . PRO A 1 109 ? -7.526 -5.064 0.326 1.00 98.19 109 PRO A N 1
ATOM 793 C CA . PRO A 1 109 ? -7.088 -5.586 -0.959 1.00 98.19 109 PRO A CA 1
ATOM 794 C C . PRO A 1 109 ? -5.779 -4.921 -1.399 1.00 98.19 109 PRO A C 1
ATOM 796 O O . PRO A 1 109 ? -5.632 -3.695 -1.366 1.00 98.19 109 PRO A O 1
ATOM 799 N N . VAL A 1 110 ? -4.838 -5.746 -1.859 1.00 98.12 110 VAL A N 1
ATOM 800 C CA . VAL A 1 110 ? -3.550 -5.311 -2.408 1.00 98.12 110 VAL A CA 1
ATOM 801 C C . VAL A 1 110 ? -3.478 -5.720 -3.875 1.00 98.12 110 VAL A C 1
ATOM 803 O O . VAL A 1 110 ? -3.600 -6.904 -4.192 1.00 98.12 110 VAL A O 1
ATOM 806 N N . ALA A 1 111 ? -3.273 -4.757 -4.774 1.00 97.75 111 ALA A N 1
ATOM 807 C CA . ALA A 1 111 ? -3.246 -5.000 -6.216 1.00 97.75 111 ALA A CA 1
ATOM 808 C C . ALA A 1 111 ? -2.003 -4.386 -6.866 1.00 97.75 111 ALA A C 1
ATOM 810 O O . ALA A 1 111 ? -1.692 -3.219 -6.659 1.00 97.75 111 ALA A O 1
ATOM 811 N N . ALA A 1 112 ? -1.296 -5.167 -7.682 1.00 97.44 112 ALA A N 1
ATOM 812 C CA . ALA A 1 112 ? -0.105 -4.697 -8.380 1.00 97.44 112 ALA A CA 1
ATOM 813 C C . ALA A 1 112 ? -0.426 -3.545 -9.347 1.00 97.44 112 ALA A C 1
ATOM 815 O O . ALA A 1 112 ? -1.295 -3.679 -10.210 1.00 97.44 112 ALA A O 1
ATOM 816 N N . GLY A 1 113 ? 0.313 -2.444 -9.225 1.00 96.12 113 GLY A N 1
ATOM 817 C CA . GLY A 1 113 ? 0.247 -1.301 -10.127 1.00 96.12 113 GLY A CA 1
ATOM 818 C C . GLY A 1 113 ? 1.260 -1.384 -11.275 1.00 96.12 113 GLY A C 1
ATOM 819 O O . GLY A 1 113 ? 1.591 -2.455 -11.791 1.00 96.12 113 GLY A O 1
ATOM 820 N N . ALA A 1 114 ? 1.762 -0.226 -11.707 1.00 94.75 114 ALA A N 1
ATOM 821 C CA . ALA A 1 114 ? 2.663 -0.125 -12.852 1.00 94.75 114 ALA A CA 1
ATOM 822 C C . ALA A 1 114 ? 4.042 -0.767 -12.591 1.00 94.75 114 ALA A C 1
ATOM 824 O O . ALA A 1 114 ? 4.717 -0.469 -11.605 1.00 94.75 114 ALA A O 1
ATOM 825 N N . LYS A 1 115 ? 4.501 -1.600 -13.539 1.00 93.94 115 LYS A N 1
ATOM 826 C CA . LYS A 1 115 ? 5.837 -2.239 -13.525 1.00 93.94 115 LYS A CA 1
ATOM 827 C C . LYS A 1 115 ? 6.976 -1.302 -13.916 1.00 93.94 115 LYS A C 1
ATOM 829 O O . LYS A 1 115 ? 8.127 -1.543 -13.562 1.00 93.94 115 LYS A O 1
ATOM 834 N N . THR A 1 116 ? 6.674 -0.266 -14.688 1.00 92.44 116 THR A N 1
ATOM 835 C CA . THR A 1 116 ? 7.663 0.661 -15.239 1.00 92.44 116 THR A CA 1
ATOM 836 C C . THR A 1 116 ? 7.088 2.072 -15.303 1.00 92.44 116 THR A C 1
ATOM 838 O O . THR A 1 116 ? 5.887 2.220 -15.536 1.00 92.44 116 THR A O 1
ATOM 841 N N . PRO A 1 117 ? 7.921 3.120 -15.168 1.00 91.88 117 PRO A N 1
ATOM 842 C CA . PRO A 1 117 ? 7.474 4.485 -15.412 1.00 91.88 117 PRO A CA 1
ATOM 843 C C . PRO A 1 117 ? 7.040 4.667 -16.871 1.00 91.88 117 PRO A C 1
ATOM 845 O O . PRO A 1 117 ? 7.572 4.010 -17.763 1.00 91.88 117 PRO A O 1
ATOM 848 N N . LEU A 1 118 ? 6.126 5.606 -17.121 1.00 93.06 118 LEU A N 1
ATOM 849 C CA . LEU A 1 118 ? 5.530 5.803 -18.449 1.00 93.06 118 LEU A CA 1
ATOM 850 C C . LEU A 1 118 ? 6.534 6.252 -19.524 1.00 93.06 118 LEU A C 1
ATOM 852 O O . LEU A 1 118 ? 6.470 5.787 -20.654 1.00 93.06 118 LEU A O 1
ATOM 856 N N . LEU A 1 119 ? 7.456 7.160 -19.182 1.00 94.00 119 LEU A N 1
ATOM 857 C CA . LEU A 1 119 ? 8.348 7.812 -20.159 1.00 94.00 119 LEU A CA 1
ATOM 858 C C . LEU A 1 119 ? 9.840 7.613 -19.876 1.00 94.00 119 LEU A C 1
ATOM 860 O O . LEU A 1 119 ? 10.683 7.864 -20.733 1.00 94.00 119 LEU A O 1
ATOM 864 N N . ARG A 1 120 ? 10.193 7.200 -18.657 1.00 88.44 120 ARG A N 1
ATOM 865 C CA . ARG A 1 120 ? 11.581 7.141 -18.183 1.00 88.44 120 ARG A CA 1
ATOM 866 C C . ARG A 1 120 ? 11.957 5.728 -17.775 1.00 88.44 120 ARG A C 1
ATOM 868 O O . ARG A 1 120 ? 11.123 4.961 -17.304 1.00 88.44 120 ARG A O 1
ATOM 875 N N . ARG A 1 121 ? 13.248 5.408 -17.870 1.00 87.19 121 ARG A N 1
ATOM 876 C CA . ARG A 1 121 ? 13.769 4.170 -17.282 1.00 87.19 121 ARG A CA 1
ATOM 877 C C . ARG A 1 121 ? 13.575 4.188 -15.766 1.00 87.19 121 ARG A C 1
ATOM 879 O O . ARG A 1 121 ? 13.804 5.211 -15.116 1.00 87.19 121 ARG A O 1
ATOM 886 N N . LEU A 1 122 ? 13.168 3.044 -15.220 1.00 85.19 122 LEU A N 1
ATOM 887 C CA . LEU A 1 122 ? 13.098 2.832 -13.779 1.00 85.19 122 LEU A CA 1
ATOM 888 C C . LEU A 1 122 ? 14.498 3.003 -13.171 1.00 85.19 122 LEU A C 1
ATOM 890 O O . LEU A 1 122 ? 15.470 2.441 -13.677 1.00 85.19 122 LEU A O 1
ATOM 894 N N . ARG A 1 123 ? 14.594 3.783 -12.094 1.00 82.88 123 ARG A N 1
ATOM 895 C CA . ARG A 1 123 ? 15.814 3.944 -11.299 1.00 82.88 123 ARG A CA 1
ATOM 896 C C . ARG A 1 123 ? 15.555 3.364 -9.916 1.00 82.88 123 ARG A C 1
ATOM 898 O O . ARG A 1 123 ? 15.078 4.072 -9.042 1.00 82.88 123 ARG A O 1
ATOM 905 N N . SER A 1 124 ? 15.852 2.082 -9.753 1.00 77.81 124 SER A N 1
ATOM 906 C CA . SER A 1 124 ? 15.829 1.413 -8.453 1.00 77.81 124 SER A CA 1
ATOM 907 C C . SER A 1 124 ? 17.215 1.450 -7.812 1.00 77.81 124 SER A C 1
ATOM 909 O O . SER A 1 124 ? 18.225 1.500 -8.525 1.00 77.81 124 SER A O 1
ATOM 911 N N . PHE A 1 125 ? 17.293 1.347 -6.485 1.00 67.75 125 PHE A N 1
ATOM 912 C CA . PHE A 1 125 ? 18.590 1.225 -5.814 1.00 67.75 125 PHE A CA 1
ATOM 913 C C . PHE A 1 125 ? 19.360 -0.023 -6.319 1.00 67.75 125 PHE A C 1
ATOM 915 O O . PHE A 1 125 ? 18.769 -1.105 -6.407 1.00 67.75 125 PHE A O 1
ATOM 922 N N . PRO A 1 126 ? 20.666 0.078 -6.660 1.00 55.84 126 PRO A N 1
ATOM 923 C CA . PRO A 1 126 ? 21.398 -0.983 -7.374 1.00 55.84 126 PRO A CA 1
ATOM 924 C C . PRO A 1 126 ? 21.582 -2.302 -6.607 1.00 55.84 126 PRO A C 1
ATOM 926 O O . PRO A 1 126 ? 21.972 -3.309 -7.196 1.00 55.84 126 PRO A O 1
ATOM 929 N N . SER A 1 127 ? 21.334 -2.321 -5.296 1.00 55.53 127 SER A N 1
ATOM 930 C CA . SER A 1 127 ? 21.725 -3.425 -4.412 1.00 55.53 127 SER A CA 1
ATOM 931 C C . SER A 1 127 ? 20.819 -4.657 -4.467 1.00 55.53 127 SER A C 1
ATOM 933 O O . SER A 1 127 ? 21.210 -5.701 -3.955 1.00 55.53 127 SER A O 1
ATOM 935 N N . GLN A 1 128 ? 19.648 -4.588 -5.108 1.00 54.69 128 GLN A N 1
ATOM 936 C CA . GLN A 1 128 ? 18.655 -5.673 -5.035 1.00 54.69 128 GLN A CA 1
ATOM 937 C C . GLN A 1 128 ? 18.716 -6.679 -6.206 1.00 54.69 128 GLN A C 1
ATOM 939 O O . GLN A 1 128 ? 17.939 -7.630 -6.236 1.00 54.69 128 GLN A O 1
ATOM 944 N N . ARG A 1 129 ? 19.626 -6.501 -7.184 1.00 48.12 129 ARG A N 1
ATOM 945 C CA . ARG A 1 129 ? 19.733 -7.364 -8.389 1.00 48.12 129 ARG A CA 1
ATOM 946 C C . ARG A 1 129 ? 21.006 -8.207 -8.510 1.00 48.12 129 ARG A C 1
ATOM 948 O O . ARG A 1 129 ? 21.041 -9.077 -9.378 1.00 48.12 129 ARG A O 1
ATOM 955 N N . SER A 1 130 ? 22.040 -8.005 -7.691 1.00 45.47 130 SER A N 1
ATOM 956 C CA . SER A 1 130 ? 23.361 -8.618 -7.947 1.00 45.47 130 SER A CA 1
ATOM 957 C C . SER A 1 130 ? 23.394 -10.155 -7.892 1.00 45.47 130 SER A C 1
ATOM 959 O O . SER A 1 130 ? 24.343 -10.748 -8.400 1.00 45.47 130 SER A O 1
ATOM 961 N N . ASN A 1 131 ? 22.354 -10.810 -7.360 1.00 43.72 131 ASN A N 1
ATOM 962 C CA . ASN A 1 131 ? 22.332 -12.265 -7.182 1.00 43.72 131 ASN A CA 1
ATOM 963 C C . ASN A 1 131 ? 21.368 -13.034 -8.104 1.00 43.72 131 ASN A C 1
ATOM 965 O O . ASN A 1 131 ? 21.449 -14.257 -8.141 1.00 43.72 131 ASN A O 1
ATOM 969 N N . LEU A 1 132 ? 20.495 -12.375 -8.879 1.00 51.34 132 LEU A N 1
ATOM 970 C CA . LEU A 1 132 ? 19.473 -13.080 -9.681 1.00 51.34 132 LEU A CA 1
ATOM 971 C C . LEU A 1 132 ? 19.896 -13.387 -11.133 1.00 51.34 132 LEU A C 1
ATOM 973 O O . LEU A 1 132 ? 19.129 -13.976 -11.884 1.00 51.34 132 LEU A O 1
ATOM 977 N N . SER A 1 133 ? 21.119 -13.009 -11.529 1.00 50.66 133 SER A N 1
ATOM 978 C CA . SER A 1 133 ? 21.654 -13.186 -12.893 1.00 50.66 133 SER A CA 1
ATOM 979 C C . SER A 1 133 ? 22.936 -14.032 -12.958 1.00 50.66 133 SER A C 1
ATOM 981 O O . SER A 1 133 ? 23.655 -13.987 -13.957 1.00 50.66 133 SER A O 1
ATOM 983 N N . ARG A 1 134 ? 23.264 -14.819 -11.925 1.00 42.34 134 ARG A N 1
ATOM 984 C CA . ARG A 1 134 ? 24.330 -15.827 -12.046 1.00 42.34 134 ARG A CA 1
ATOM 985 C C . ARG A 1 134 ? 23.736 -17.138 -12.555 1.00 42.34 134 ARG A C 1
ATOM 987 O O . ARG A 1 134 ? 23.510 -18.069 -11.794 1.00 42.34 134 ARG A O 1
ATOM 994 N N . SER A 1 135 ? 23.477 -17.197 -13.859 1.00 40.56 135 SER A N 1
ATOM 995 C CA . SER A 1 135 ? 23.364 -18.471 -14.575 1.00 40.56 135 SER A CA 1
ATOM 996 C C . SER A 1 135 ? 24.646 -19.291 -14.354 1.00 40.56 135 SER A C 1
ATOM 998 O O . SER A 1 135 ? 25.732 -18.701 -14.408 1.00 40.56 135 SER A O 1
ATOM 1000 N N . PRO A 1 136 ? 24.576 -20.615 -14.127 1.00 42.19 136 PRO A N 1
ATOM 1001 C CA . PRO A 1 136 ? 25.770 -21.437 -13.995 1.00 42.19 136 PRO A CA 1
ATOM 1002 C C . PRO A 1 136 ? 26.514 -21.431 -15.334 1.00 42.19 136 PRO A C 1
ATOM 1004 O O . PRO A 1 136 ? 26.039 -21.980 -16.327 1.00 42.19 136 PRO A O 1
ATOM 1007 N N . GLN A 1 137 ? 27.669 -20.766 -15.373 1.00 52.00 137 GLN A N 1
ATOM 1008 C CA . GLN A 1 137 ? 28.620 -20.903 -16.469 1.00 52.00 137 GLN A CA 1
ATOM 1009 C C . GLN A 1 137 ? 28.999 -22.383 -16.557 1.00 52.00 137 GLN A C 1
ATOM 1011 O O . GLN A 1 137 ? 29.601 -22.960 -15.654 1.00 52.00 137 GLN A O 1
ATOM 1016 N N . ARG A 1 138 ? 28.536 -23.014 -17.633 1.00 44.41 138 ARG A N 1
ATOM 1017 C CA . ARG A 1 138 ? 28.817 -24.395 -17.995 1.00 44.41 138 ARG A CA 1
ATOM 1018 C C . ARG A 1 138 ? 30.304 -24.451 -18.352 1.00 44.41 138 ARG A C 1
ATOM 1020 O O . ARG A 1 138 ? 30.684 -24.006 -19.428 1.00 44.41 138 ARG A O 1
ATOM 1027 N N . ASN A 1 139 ? 31.145 -24.946 -17.445 1.00 40.50 139 ASN A N 1
ATOM 1028 C CA . ASN A 1 139 ? 32.565 -25.159 -17.727 1.00 40.50 139 ASN A CA 1
ATOM 1029 C C . ASN A 1 139 ? 32.698 -26.191 -18.859 1.00 40.50 139 ASN A C 1
ATOM 1031 O O . ASN A 1 139 ? 32.530 -27.390 -18.632 1.00 40.50 139 ASN A O 1
ATOM 1035 N N . SER A 1 140 ? 32.985 -25.739 -20.084 1.00 41.44 140 SER A N 1
ATOM 1036 C CA . SER A 1 140 ? 33.410 -26.625 -21.166 1.00 41.44 140 SER A CA 1
ATOM 1037 C C . SER A 1 140 ? 34.880 -26.988 -20.954 1.00 41.44 140 SER A C 1
ATOM 1039 O O . SER A 1 140 ? 35.779 -26.264 -21.382 1.00 41.44 140 SER A O 1
ATOM 1041 N N . PHE A 1 141 ? 35.120 -28.114 -20.287 1.00 48.56 141 PHE A N 1
ATOM 1042 C CA . PHE A 1 141 ? 36.396 -28.816 -20.374 1.00 48.56 141 PHE A CA 1
ATOM 1043 C C . PHE A 1 141 ? 36.596 -29.269 -21.826 1.00 48.56 141 PHE A C 1
ATOM 1045 O O . PHE A 1 141 ? 35.852 -30.121 -22.313 1.00 48.56 141 PHE A O 1
ATOM 1052 N N . HIS A 1 142 ? 37.568 -28.680 -22.521 1.00 43.84 142 HIS A N 1
ATOM 1053 C CA . HIS A 1 142 ? 38.141 -29.285 -23.720 1.00 43.84 142 HIS A CA 1
ATOM 1054 C C . HIS A 1 142 ? 39.281 -30.214 -23.288 1.00 43.84 142 HIS A C 1
ATOM 1056 O O . HIS A 1 142 ? 40.045 -29.873 -22.384 1.00 43.84 142 HIS A O 1
ATOM 1062 N N . LYS A 1 143 ? 39.282 -31.406 -23.893 1.00 44.25 143 LYS A N 1
ATOM 1063 C CA . LYS A 1 143 ? 40.315 -32.445 -23.805 1.00 44.25 143 LYS A CA 1
ATOM 1064 C C . LYS A 1 143 ? 41.658 -31.956 -24.327 1.00 44.25 143 LYS A C 1
ATOM 1066 O O . LYS A 1 143 ? 41.637 -31.131 -25.267 1.00 44.25 143 LYS A O 1
#

Radius of gyration: 23.31 Å; Cα contacts (8 Å, |Δi|>4): 133; chains: 1; bounding box: 61×55×59 Å

Sequence (143 aa):
MDSTPSRITRRQFVASSSAALAAGGFVRQTLAASLLAAGQTNQTMGRGPFRVIIDTDPGVDDALALLLAMRSPELKIEAITPVAGNVPLELSLPNALRMVEIAGRTDIPVAAGAKTPLLRRLRSFPSQRSNLSRSPQRNSFHK

Secondary structure (DSSP, 8-state):
---PPP---HHHHHHHHHHTTTS-SSSHHHHHHHHTTS------TTPPSEEEEEEE---HHHHHHHHHHHH-TTEEEEEEEE-SSSS-HHHHHHHHHHHHHHTT-TTS-B----SS-SSS-----GGGSTTTT----------

pLDDT: mean 73.49, std 22.78, range [38.72, 98.38]